Protein AF-A0A0F9NC73-F1 (afdb_monomer)

Organism: NCBI:txid412755

Solvent-accessible surface area (backbone atoms only — not comparable to full-atom values): 7283 Å² total; per-residue (Å²): 106,69,66,57,51,49,56,51,36,47,75,54,49,31,41,73,47,79,69,78,58,94,84,52,100,61,83,59,73,83,65,46,37,35,46,71,90,39,98,82,51,86,39,80,74,72,60,41,58,75,30,53,63,51,31,60,69,50,47,46,57,51,50,36,54,50,43,20,64,77,66,74,47,53,68,72,58,23,48,52,53,52,50,54,45,22,52,61,32,32,77,78,36,71,88,41,62,22,35,10,42,53,51,32,50,50,53,50,58,52,58,71,69,48,78,79,73,74,78,79,87,76,81,128

pLDDT: mean 76.31, std 17.76, range [39.91, 95.88]

Structure (mmCIF, N/CA/C/O backbone):
data_AF-A0A0F9NC73-F1
#
_entry.id   AF-A0A0F9NC73-F1
#
loop_
_atom_site.group_PDB
_atom_site.id
_atom_site.type_symbol
_atom_site.label_atom_id
_atom_site.label_alt_id
_atom_site.label_comp_id
_atom_site.label_asym_id
_atom_site.label_entity_id
_atom_site.label_seq_id
_atom_site.pdbx_PDB_ins_code
_atom_site.Cartn_x
_atom_site.Cartn_y
_atom_site.Cartn_z
_atom_site.occupancy
_atom_site.B_iso_or_equiv
_atom_site.auth_seq_id
_atom_site.auth_comp_id
_atom_site.auth_asym_id
_atom_site.auth_atom_id
_atom_site.pdbx_PDB_model_num
ATOM 1 N N . MET A 1 1 ? -1.958 8.991 -11.848 1.00 75.31 1 MET A N 1
ATOM 2 C CA . MET A 1 1 ? -1.401 7.619 -11.829 1.00 75.31 1 MET A CA 1
ATOM 3 C C . MET A 1 1 ? 0.075 7.681 -11.499 1.00 75.31 1 MET A C 1
ATOM 5 O O . MET A 1 1 ? 0.440 7.159 -10.462 1.00 75.31 1 MET A O 1
ATOM 9 N N . GLU A 1 2 ? 0.879 8.407 -12.279 1.00 77.75 2 GLU A N 1
ATOM 10 C CA . GLU A 1 2 ? 2.308 8.608 -11.971 1.00 77.75 2 GLU A CA 1
ATOM 11 C C . GLU A 1 2 ? 2.559 9.266 -10.607 1.00 77.75 2 GLU A C 1
ATOM 13 O O . GLU A 1 2 ? 3.382 8.785 -9.840 1.00 77.75 2 GLU A O 1
ATOM 18 N N . GLU A 1 3 ? 1.775 10.282 -10.237 1.00 83.19 3 GLU A N 1
ATOM 19 C CA . GLU A 1 3 ? 1.863 10.911 -8.908 1.00 83.19 3 GLU A CA 1
ATOM 20 C C . GLU A 1 3 ? 1.565 9.930 -7.759 1.00 83.19 3 GLU A C 1
ATOM 22 O O . GLU A 1 3 ? 2.282 9.893 -6.765 1.00 83.19 3 GLU A O 1
ATOM 27 N N . LEU A 1 4 ? 0.550 9.072 -7.926 1.00 83.25 4 LEU A N 1
ATOM 28 C CA . LEU A 1 4 ? 0.205 8.026 -6.958 1.00 83.25 4 LEU A CA 1
ATOM 29 C C . LEU A 1 4 ? 1.346 7.009 -6.821 1.00 83.25 4 LEU A C 1
ATOM 31 O O . LEU A 1 4 ? 1.723 6.651 -5.708 1.00 83.25 4 LEU A O 1
ATOM 35 N N . LYS A 1 5 ? 1.906 6.561 -7.951 1.00 82.00 5 LYS A N 1
ATOM 36 C CA . LYS A 1 5 ? 3.042 5.633 -7.974 1.00 82.00 5 LYS A CA 1
ATOM 37 C C . LYS A 1 5 ? 4.254 6.231 -7.261 1.00 82.00 5 LYS A C 1
ATOM 39 O O . LYS A 1 5 ? 4.810 5.566 -6.395 1.00 82.00 5 LYS A O 1
ATOM 44 N N . ALA A 1 6 ? 4.606 7.481 -7.562 1.00 83.00 6 ALA A N 1
ATOM 45 C CA . ALA A 1 6 ? 5.726 8.182 -6.937 1.00 83.00 6 ALA A CA 1
ATOM 46 C C . ALA A 1 6 ? 5.534 8.350 -5.423 1.00 83.00 6 ALA A C 1
ATOM 48 O O . ALA A 1 6 ? 6.409 7.986 -4.643 1.00 83.00 6 ALA A O 1
ATOM 49 N N . LYS A 1 7 ? 4.353 8.807 -4.995 1.00 85.88 7 LYS A N 1
ATOM 50 C CA . LYS A 1 7 ? 4.014 8.987 -3.577 1.00 85.88 7 LYS A CA 1
ATOM 51 C C . 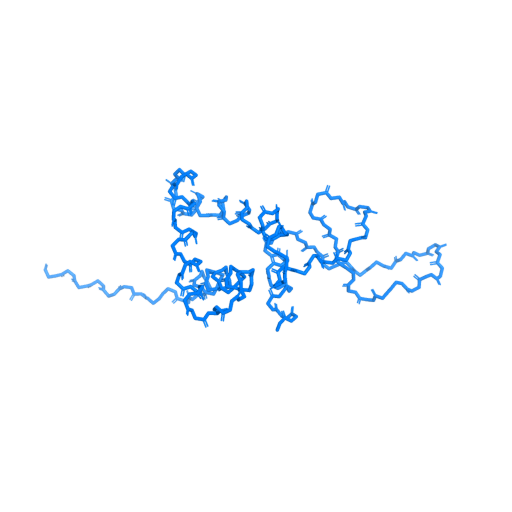LYS A 1 7 ? 4.129 7.685 -2.781 1.00 85.88 7 LYS A C 1
ATOM 53 O O . LYS A 1 7 ? 4.646 7.670 -1.665 1.00 85.88 7 LYS A O 1
ATOM 58 N N . ILE A 1 8 ? 3.650 6.582 -3.355 1.00 85.62 8 ILE A N 1
ATOM 59 C CA . ILE A 1 8 ? 3.767 5.253 -2.748 1.00 85.62 8 ILE A CA 1
ATOM 60 C C . ILE A 1 8 ? 5.226 4.793 -2.729 1.00 85.62 8 ILE A C 1
ATOM 62 O O . ILE A 1 8 ? 5.684 4.307 -1.697 1.00 85.62 8 ILE A O 1
ATOM 66 N N . ALA A 1 9 ? 5.950 4.965 -3.836 1.00 85.56 9 ALA A N 1
ATOM 67 C CA . ALA A 1 9 ? 7.355 4.593 -3.963 1.00 85.56 9 ALA A CA 1
ATOM 68 C C . ALA A 1 9 ? 8.216 5.273 -2.891 1.00 85.56 9 ALA A C 1
ATOM 70 O O . ALA A 1 9 ? 8.911 4.588 -2.140 1.00 85.56 9 ALA A O 1
ATOM 71 N N . GLU A 1 10 ? 8.100 6.594 -2.743 1.00 86.81 10 GLU A N 1
ATOM 72 C CA . GLU A 1 10 ? 8.813 7.360 -1.714 1.00 86.81 10 GLU A CA 1
ATOM 73 C C . GLU A 1 10 ? 8.515 6.834 -0.309 1.00 86.81 10 GLU A C 1
ATOM 75 O O . GLU A 1 10 ? 9.425 6.614 0.492 1.00 86.81 10 GLU A O 1
ATOM 80 N N . ARG A 1 11 ? 7.239 6.558 -0.010 1.00 83.44 11 ARG A N 1
ATOM 81 C CA . ARG A 1 11 ? 6.832 6.033 1.301 1.00 83.44 11 ARG A CA 1
ATOM 82 C C . ARG A 1 11 ? 7.341 4.610 1.550 1.00 83.44 11 ARG A C 1
ATOM 84 O O . ARG A 1 11 ? 7.626 4.253 2.693 1.00 83.44 11 ARG A O 1
ATOM 91 N N . CYS A 1 12 ? 7.508 3.823 0.490 1.00 82.62 12 CYS A N 1
ATOM 92 C CA . CYS A 1 12 ? 8.132 2.501 0.536 1.00 82.62 12 CYS A CA 1
ATOM 93 C C . CYS A 1 12 ? 9.667 2.565 0.616 1.00 82.62 12 CYS A C 1
ATOM 95 O O . CYS A 1 12 ? 10.306 1.534 0.794 1.00 82.62 12 CYS A O 1
ATOM 97 N N . GLY A 1 13 ? 10.263 3.761 0.569 1.00 80.69 13 GLY A N 1
ATOM 98 C CA . GLY A 1 13 ? 11.705 3.968 0.695 1.00 80.69 13 GLY A CA 1
ATOM 99 C C . GLY A 1 13 ? 12.459 3.961 -0.633 1.00 80.69 13 GLY A C 1
ATOM 100 O O . GLY A 1 13 ? 13.687 4.013 -0.614 1.00 80.69 13 GLY A O 1
ATOM 101 N N . PHE A 1 14 ? 11.755 3.931 -1.767 1.00 83.88 14 PHE A N 1
ATOM 102 C CA . PHE A 1 14 ? 12.384 4.171 -3.060 1.00 83.88 14 PHE A CA 1
ATOM 103 C C . PHE A 1 14 ? 12.818 5.632 -3.152 1.00 83.88 14 PHE A C 1
ATOM 105 O O . PHE A 1 14 ? 12.131 6.536 -2.671 1.00 83.88 14 PHE A O 1
ATOM 112 N N . ARG A 1 15 ? 13.960 5.872 -3.792 1.00 77.62 15 ARG A N 1
ATOM 113 C CA . ARG A 1 15 ? 14.509 7.218 -3.977 1.00 77.62 15 ARG A CA 1
ATOM 114 C C . ARG A 1 15 ? 14.644 7.525 -5.458 1.00 77.62 15 ARG A C 1
ATOM 116 O O . ARG A 1 15 ? 15.102 6.674 -6.214 1.00 77.62 15 ARG A O 1
ATOM 123 N N . GLN A 1 16 ? 14.270 8.735 -5.865 1.00 72.12 16 GLN A N 1
ATOM 124 C CA . GLN A 1 16 ? 14.696 9.261 -7.158 1.00 72.12 16 GLN A CA 1
ATOM 125 C C . GLN A 1 16 ? 16.113 9.796 -7.015 1.00 72.12 16 GLN A C 1
ATOM 127 O O . GLN A 1 16 ? 16.348 10.771 -6.299 1.00 72.12 16 GLN A O 1
ATOM 132 N N . GLU A 1 17 ? 17.059 9.158 -7.694 1.00 65.75 17 GLU A N 1
ATOM 133 C CA . GLU A 1 17 ? 18.428 9.649 -7.752 1.00 65.75 17 GLU A CA 1
ATOM 134 C C . GLU A 1 17 ? 18.695 10.350 -9.074 1.00 65.75 17 GLU A C 1
ATOM 136 O O . GLU A 1 17 ? 18.416 9.840 -10.161 1.00 65.75 17 GLU A O 1
ATOM 141 N N . ARG A 1 18 ? 19.308 11.530 -8.972 1.00 58.06 18 ARG A N 1
ATOM 142 C CA . ARG A 1 18 ? 19.886 12.230 -10.112 1.00 58.06 18 ARG A CA 1
ATOM 143 C C . ARG A 1 18 ? 21.334 11.783 -10.251 1.00 58.06 18 ARG A C 1
ATOM 145 O O . ARG A 1 18 ? 22.246 12.408 -9.712 1.00 58.06 18 ARG A O 1
ATOM 152 N N . LEU A 1 19 ? 21.540 10.647 -10.907 1.00 53.72 19 LEU A N 1
ATOM 153 C CA . LEU A 1 19 ? 22.865 10.051 -11.040 1.00 53.72 19 LEU A CA 1
ATOM 154 C C . LEU A 1 19 ? 23.688 10.806 -12.092 1.00 53.72 19 LEU A C 1
ATOM 156 O O . LEU A 1 19 ? 23.652 10.509 -13.281 1.00 53.72 19 LEU A O 1
ATOM 160 N N . VAL A 1 20 ? 24.462 11.794 -11.638 1.00 50.72 20 VAL A N 1
ATOM 161 C CA . VAL A 1 20 ? 25.527 12.411 -12.439 1.00 50.72 20 VAL A CA 1
ATOM 162 C C . VAL A 1 20 ? 26.774 11.544 -12.284 1.00 50.72 20 VAL A C 1
ATOM 164 O O . VAL A 1 20 ? 27.560 11.749 -11.362 1.00 50.72 20 VAL A O 1
ATOM 167 N N . ILE A 1 21 ? 26.952 10.536 -13.144 1.00 52.19 21 ILE A N 1
ATOM 168 C CA . ILE A 1 21 ? 28.177 9.721 -13.155 1.00 52.19 21 ILE A CA 1
ATOM 169 C C . ILE A 1 21 ? 29.270 10.513 -13.890 1.00 52.19 21 ILE A C 1
ATOM 171 O O . ILE A 1 21 ? 29.179 10.665 -15.106 1.00 52.19 21 ILE A O 1
ATOM 175 N N . PRO A 1 22 ? 30.349 10.979 -13.229 1.00 48.25 22 PRO A N 1
ATOM 176 C CA . PRO A 1 22 ? 31.336 11.845 -13.885 1.00 48.25 22 PRO A CA 1
ATOM 177 C C . PRO A 1 22 ? 32.264 11.116 -14.875 1.00 48.25 22 PRO A C 1
ATOM 179 O O . PRO A 1 22 ? 33.099 11.756 -15.507 1.00 48.25 22 PRO A O 1
ATOM 182 N N . LEU A 1 23 ? 32.187 9.784 -14.975 1.00 48.19 23 LEU A N 1
ATOM 183 C CA . LEU A 1 23 ? 33.239 8.950 -15.579 1.00 48.19 23 LEU A CA 1
ATOM 184 C C . LEU A 1 23 ? 32.853 8.222 -16.867 1.00 48.19 23 LEU A C 1
ATOM 186 O O . LEU A 1 23 ? 33.720 7.661 -17.531 1.00 48.19 23 LEU A O 1
ATOM 190 N N . VAL A 1 24 ? 31.589 8.249 -17.266 1.00 47.81 24 VAL A N 1
ATOM 191 C CA . VAL A 1 24 ? 31.144 7.662 -18.532 1.00 47.81 24 VAL A CA 1
ATOM 192 C C . VAL A 1 24 ? 30.065 8.601 -19.028 1.00 47.81 24 VAL A C 1
ATOM 194 O O . VAL A 1 24 ? 29.122 8.828 -18.285 1.00 47.81 24 VAL A O 1
ATOM 197 N N . GLY A 1 25 ? 30.216 9.198 -20.212 1.00 48.75 25 GLY A N 1
ATOM 198 C CA . GLY A 1 25 ? 29.272 10.166 -20.797 1.00 48.75 25 GLY A CA 1
ATOM 199 C C . GLY A 1 25 ? 27.910 9.563 -21.166 1.00 48.75 25 GLY A C 1
ATOM 200 O O . GLY A 1 25 ? 27.439 9.730 -22.285 1.00 48.75 25 GLY A O 1
ATOM 201 N N . ILE A 1 26 ? 27.324 8.805 -20.246 1.00 49.25 26 ILE A N 1
ATOM 202 C CA . ILE A 1 26 ? 25.976 8.279 -20.278 1.00 49.25 26 ILE A CA 1
ATOM 203 C C . ILE A 1 26 ? 25.167 9.274 -19.453 1.00 49.25 26 ILE A C 1
ATOM 205 O O . ILE A 1 26 ? 25.156 9.203 -18.224 1.00 49.25 26 ILE A O 1
ATOM 209 N N . ASP A 1 27 ? 24.518 10.214 -20.136 1.00 45.78 27 ASP A N 1
ATOM 210 C CA . ASP A 1 27 ? 23.383 10.919 -19.551 1.00 45.78 27 ASP A CA 1
ATOM 211 C C . ASP A 1 27 ? 22.316 9.858 -19.270 1.00 45.78 27 ASP A C 1
ATOM 213 O O . ASP A 1 27 ? 21.618 9.389 -20.173 1.00 45.78 27 ASP A O 1
ATOM 217 N N . ARG A 1 28 ? 22.243 9.402 -18.018 1.00 52.50 28 ARG A N 1
ATOM 218 C CA . ARG A 1 28 ? 21.102 8.611 -17.565 1.00 52.50 28 ARG A CA 1
ATOM 219 C C . ARG A 1 28 ? 19.887 9.540 -17.544 1.00 52.50 28 ARG A C 1
ATOM 221 O O . ARG A 1 28 ? 20.035 10.702 -17.157 1.00 52.50 28 ARG A O 1
ATOM 228 N N . PRO A 1 29 ? 18.705 9.080 -17.981 1.00 52.84 29 PRO A N 1
ATOM 229 C CA . PRO A 1 29 ? 17.517 9.912 -17.924 1.00 52.84 29 PRO A CA 1
ATOM 230 C C . PRO A 1 29 ? 17.269 10.337 -16.473 1.00 52.84 29 PRO A C 1
ATOM 232 O O . PRO A 1 29 ? 17.250 9.513 -15.561 1.00 52.84 29 PRO A O 1
ATOM 235 N N . ASP A 1 30 ? 17.125 11.643 -16.276 1.00 53.81 30 ASP A N 1
ATOM 236 C CA . ASP A 1 30 ? 16.739 12.269 -15.013 1.00 53.81 30 ASP A CA 1
ATOM 237 C C . ASP A 1 30 ? 15.506 11.542 -14.432 1.00 53.81 30 ASP A C 1
ATOM 239 O O . ASP A 1 30 ? 14.488 11.433 -15.119 1.00 53.81 30 ASP A O 1
ATOM 243 N N . GLY A 1 31 ? 15.594 11.015 -13.202 1.00 56.59 31 GLY A N 1
ATOM 244 C CA . GLY A 1 31 ? 14.447 10.408 -12.506 1.00 56.59 31 GLY A CA 1
ATOM 245 C C . GLY A 1 31 ? 14.393 8.874 -12.408 1.00 56.59 31 GLY A C 1
ATOM 246 O O . GLY A 1 31 ? 13.307 8.333 -12.194 1.00 56.59 31 GLY A O 1
ATOM 247 N N . SER A 1 32 ? 15.515 8.155 -12.524 1.00 65.75 32 SER A N 1
ATOM 248 C CA . SER A 1 32 ? 15.568 6.717 -12.203 1.00 65.75 32 SER A CA 1
ATOM 249 C C . SER A 1 32 ? 15.295 6.448 -10.713 1.00 65.75 32 SER A C 1
ATOM 251 O O . SER A 1 32 ? 15.844 7.132 -9.844 1.00 65.75 32 SER A O 1
ATOM 253 N N . TRP A 1 33 ? 14.469 5.437 -10.420 1.00 70.62 33 TRP A N 1
ATOM 254 C CA . TRP A 1 33 ? 14.165 5.000 -9.055 1.00 70.62 33 TRP A CA 1
ATOM 255 C C . TRP A 1 33 ? 15.178 3.963 -8.564 1.00 70.62 33 TRP A C 1
ATOM 257 O O . TRP A 1 33 ? 15.530 3.028 -9.280 1.00 70.62 33 TRP A O 1
ATOM 267 N N . VAL A 1 34 ? 15.615 4.117 -7.318 1.00 70.69 34 VAL A N 1
ATOM 268 C CA . VAL A 1 34 ? 16.500 3.178 -6.621 1.00 70.69 34 VAL A CA 1
ATOM 269 C C . VAL A 1 34 ? 15.694 2.443 -5.556 1.00 70.69 34 VAL A C 1
ATOM 271 O O . VAL A 1 34 ? 14.958 3.071 -4.788 1.00 70.69 34 VAL A O 1
ATOM 274 N N . SER A 1 35 ? 15.808 1.112 -5.537 1.00 68.88 35 SER A N 1
ATOM 275 C CA . SER A 1 35 ? 15.123 0.250 -4.568 1.00 68.88 35 SER A CA 1
ATOM 276 C C . SER A 1 35 ? 15.733 0.397 -3.168 1.00 68.88 35 SER A C 1
ATOM 278 O O . SER A 1 35 ? 16.957 0.468 -3.048 1.00 68.88 35 SER A O 1
ATOM 280 N N . PRO A 1 36 ? 14.920 0.373 -2.096 1.00 68.31 36 PRO A N 1
ATOM 281 C CA . PRO A 1 36 ? 15.418 0.410 -0.720 1.00 68.31 36 PRO A CA 1
ATOM 282 C C . PRO A 1 36 ? 16.306 -0.789 -0.340 1.00 68.31 36 PRO A C 1
ATOM 284 O O . PRO A 1 36 ? 17.036 -0.703 0.645 1.00 68.31 36 PRO A O 1
ATOM 287 N N . GLU A 1 37 ? 16.251 -1.899 -1.084 1.00 65.94 37 GLU A N 1
ATOM 288 C CA . GLU A 1 37 ? 17.003 -3.124 -0.771 1.00 65.94 37 GLU A CA 1
ATOM 289 C C . GLU A 1 37 ? 18.357 -3.229 -1.492 1.00 65.94 37 GLU A C 1
ATOM 291 O O . GLU A 1 37 ? 19.173 -4.080 -1.135 1.00 65.94 37 GLU A O 1
ATOM 296 N N . ASN A 1 38 ? 18.619 -2.400 -2.513 1.00 60.00 38 ASN A N 1
ATOM 297 C CA . ASN A 1 38 ? 19.826 -2.533 -3.329 1.00 60.00 38 ASN A CA 1
ATOM 298 C C . ASN A 1 38 ? 20.250 -1.192 -3.961 1.00 60.00 38 ASN A C 1
ATOM 300 O O . ASN A 1 38 ? 19.726 -0.801 -5.002 1.00 60.00 38 ASN A O 1
ATOM 304 N N . ASP A 1 39 ? 21.245 -0.523 -3.366 1.00 56.22 39 ASP A N 1
ATOM 305 C CA . ASP A 1 39 ? 21.765 0.796 -3.794 1.00 56.22 39 ASP A CA 1
ATOM 306 C C . ASP A 1 39 ? 22.431 0.794 -5.195 1.00 56.22 39 ASP A C 1
ATOM 308 O O . ASP A 1 39 ? 22.828 1.844 -5.693 1.00 56.22 39 ASP A O 1
ATOM 312 N N . TYR A 1 40 ? 22.581 -0.366 -5.853 1.00 49.94 40 TYR A N 1
ATOM 313 C CA . TYR A 1 40 ? 23.383 -0.496 -7.081 1.00 49.94 40 TYR A CA 1
ATOM 314 C C . TYR A 1 40 ? 22.659 -1.071 -8.303 1.00 49.94 40 TYR A C 1
ATOM 316 O O . TYR A 1 40 ? 23.238 -1.062 -9.392 1.00 49.94 40 TYR A O 1
ATOM 324 N N . ASN A 1 41 ? 21.415 -1.537 -8.166 1.00 52.22 41 ASN A N 1
ATOM 325 C CA . ASN A 1 41 ? 20.632 -2.012 -9.306 1.00 52.22 41 ASN A CA 1
ATOM 326 C C . ASN A 1 41 ? 19.555 -0.984 -9.642 1.00 52.22 41 ASN A C 1
ATOM 328 O O . ASN A 1 41 ? 18.595 -0.815 -8.893 1.00 52.22 41 ASN A O 1
ATOM 332 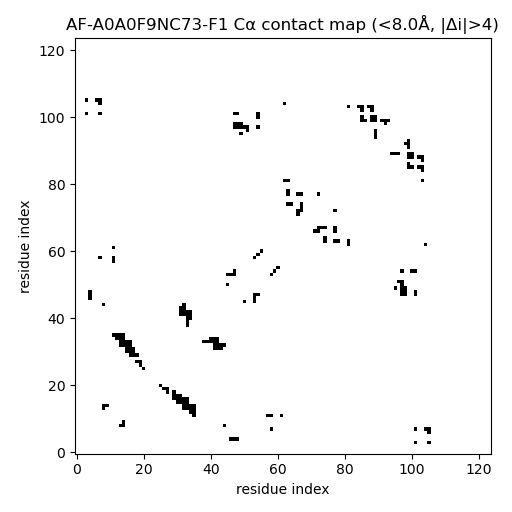N N . GLU A 1 42 ? 19.720 -0.318 -10.786 1.00 52.25 42 GLU A N 1
ATOM 333 C CA . GLU A 1 42 ? 18.630 0.415 -11.424 1.00 52.25 42 GLU A CA 1
ATOM 334 C C . GLU A 1 42 ? 17.460 -0.551 -11.607 1.00 52.25 42 GLU A C 1
ATOM 336 O O . GLU A 1 42 ? 17.572 -1.549 -12.321 1.00 52.25 42 GLU A O 1
ATOM 341 N N . LEU A 1 43 ? 16.354 -0.279 -10.927 1.00 58.78 43 LEU A N 1
ATOM 342 C CA . LEU A 1 43 ? 15.110 -0.996 -11.133 1.00 58.78 43 LEU A CA 1
ATOM 343 C C . LEU A 1 43 ? 14.125 -0.014 -11.743 1.00 58.78 43 LEU A C 1
ATOM 345 O O . LEU A 1 43 ? 13.904 1.080 -11.222 1.00 58.78 43 LEU A O 1
ATOM 349 N N . GLU A 1 44 ? 13.513 -0.417 -12.854 1.00 65.38 44 GLU A N 1
ATOM 350 C CA . GLU A 1 44 ? 12.242 0.183 -13.233 1.00 65.38 44 GLU A CA 1
ATOM 351 C C . GLU A 1 44 ? 11.307 0.047 -12.031 1.00 65.38 44 GLU A C 1
ATOM 353 O O . GLU A 1 44 ? 11.168 -1.041 -11.463 1.00 65.38 44 GLU A O 1
ATOM 358 N N . LEU A 1 45 ? 10.720 1.167 -11.603 1.00 72.56 45 LEU A N 1
ATOM 359 C CA . LEU A 1 45 ? 9.779 1.161 -10.494 1.00 72.56 45 LEU A CA 1
ATOM 360 C C . LEU A 1 45 ? 8.686 0.124 -10.803 1.00 72.56 45 LEU A C 1
ATOM 362 O O . LEU A 1 45 ? 8.065 0.228 -11.868 1.00 72.56 45 LEU A O 1
ATOM 366 N N . PRO A 1 46 ? 8.432 -0.855 -9.915 1.00 77.81 46 PRO A N 1
ATOM 367 C CA . PRO A 1 46 ? 7.386 -1.834 -10.156 1.00 77.81 46 PRO A CA 1
ATOM 368 C C . PRO A 1 46 ? 6.058 -1.124 -10.425 1.00 77.81 46 PRO A C 1
ATOM 370 O O . PRO A 1 46 ? 5.710 -0.159 -9.737 1.00 77.81 46 PRO A O 1
ATOM 373 N N . ASP A 1 47 ? 5.286 -1.588 -11.413 1.00 83.75 47 ASP A N 1
ATOM 374 C CA . ASP A 1 47 ? 3.953 -1.031 -11.634 1.00 83.75 47 ASP A CA 1
ATOM 375 C C . ASP A 1 47 ? 3.004 -1.503 -10.529 1.00 83.75 47 ASP A C 1
ATOM 377 O O . ASP A 1 47 ? 2.240 -2.453 -10.695 1.00 83.75 47 ASP A O 1
ATOM 381 N N . PHE A 1 48 ? 3.029 -0.804 -9.397 1.00 85.25 48 PHE A N 1
ATOM 382 C CA . PHE A 1 48 ? 2.185 -1.091 -8.243 1.00 85.25 48 PHE A CA 1
ATOM 383 C C . PHE A 1 48 ? 0.692 -1.065 -8.574 1.00 85.25 48 PHE A C 1
ATOM 385 O O . PHE A 1 48 ? -0.099 -1.747 -7.942 1.00 85.25 48 PHE A O 1
ATOM 392 N N . THR A 1 49 ? 0.275 -0.281 -9.569 1.00 86.81 49 THR A N 1
ATOM 393 C CA . THR A 1 49 ? -1.150 -0.143 -9.895 1.00 86.81 49 THR A CA 1
ATOM 394 C C . THR A 1 49 ? -1.689 -1.312 -10.714 1.00 86.81 49 THR A C 1
ATOM 396 O O . THR A 1 49 ? -2.90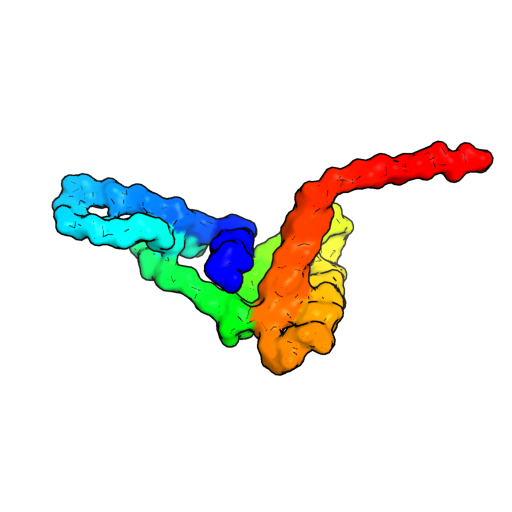4 -1.520 -10.754 1.00 86.81 49 THR A O 1
ATOM 399 N N . ALA A 1 50 ? -0.794 -2.076 -11.343 1.00 87.25 50 ALA A N 1
ATOM 400 C CA . ALA A 1 50 ? -1.123 -3.226 -12.176 1.00 87.25 50 ALA A CA 1
ATOM 401 C C . ALA A 1 50 ? -0.657 -4.564 -11.574 1.00 87.25 50 ALA A C 1
ATOM 403 O O . ALA A 1 50 ? -1.287 -5.589 -11.830 1.00 87.25 50 ALA A O 1
ATOM 404 N N . SER A 1 51 ? 0.411 -4.569 -10.772 1.00 89.94 51 SER A N 1
ATOM 405 C CA . SER A 1 51 ? 1.008 -5.771 -10.188 1.00 89.94 51 SER A CA 1
ATOM 406 C C . SER A 1 51 ? 0.621 -5.928 -8.723 1.00 89.94 51 SER A C 1
ATOM 408 O O . SER A 1 51 ? 1.125 -5.236 -7.839 1.00 89.94 51 SER A O 1
ATOM 410 N N . PHE A 1 52 ? -0.270 -6.884 -8.469 1.00 89.69 52 PHE A N 1
ATOM 411 C CA . PHE A 1 52 ? -0.673 -7.244 -7.115 1.00 89.69 52 PHE A CA 1
ATOM 412 C C . PHE A 1 52 ? 0.495 -7.825 -6.306 1.00 89.69 52 PHE A C 1
ATOM 414 O O . PHE A 1 52 ? 0.655 -7.487 -5.134 1.00 89.69 52 PHE A O 1
ATOM 421 N N . ASP A 1 53 ? 1.355 -8.613 -6.956 1.00 90.69 53 ASP A N 1
ATOM 422 C CA . ASP A 1 53 ? 2.557 -9.179 -6.342 1.00 90.69 53 ASP A CA 1
ATOM 423 C C . ASP A 1 53 ? 3.513 -8.070 -5.886 1.00 90.69 53 ASP A C 1
ATOM 425 O O . ASP A 1 53 ? 3.961 -8.078 -4.742 1.00 90.69 53 ASP A O 1
ATOM 429 N N . ALA A 1 54 ? 3.728 -7.042 -6.718 1.00 88.00 54 ALA A N 1
ATOM 430 C CA . ALA A 1 54 ? 4.567 -5.903 -6.347 1.00 88.00 54 ALA A CA 1
ATOM 431 C C . ALA A 1 54 ? 4.004 -5.130 -5.144 1.00 88.00 54 ALA A C 1
ATOM 433 O O . ALA A 1 54 ? 4.762 -4.623 -4.316 1.00 88.00 54 ALA A O 1
ATOM 434 N N . CYS A 1 55 ? 2.676 -5.040 -5.009 1.00 91.19 55 CYS A N 1
ATOM 435 C CA . CYS A 1 55 ? 2.095 -4.455 -3.806 1.00 91.19 55 CYS A CA 1
ATOM 436 C C . CYS A 1 55 ? 2.417 -5.283 -2.558 1.00 91.19 55 CYS A C 1
ATOM 438 O O . CYS A 1 55 ? 2.719 -4.710 -1.516 1.00 91.19 55 CYS A O 1
ATOM 440 N N . PHE A 1 56 ? 2.341 -6.610 -2.639 1.00 91.06 56 PHE A N 1
ATOM 441 C CA . PHE A 1 56 ? 2.614 -7.480 -1.493 1.00 91.06 56 PHE A CA 1
ATOM 442 C C . PHE A 1 56 ? 4.100 -7.587 -1.153 1.00 91.06 56 PHE A C 1
ATOM 444 O O . PHE A 1 56 ? 4.431 -7.804 0.007 1.00 91.06 56 PHE A O 1
ATOM 451 N N . GLU A 1 57 ? 4.977 -7.392 -2.132 1.00 88.50 57 GLU A N 1
ATOM 452 C CA . GLU A 1 57 ? 6.424 -7.370 -1.930 1.00 88.50 57 GLU A CA 1
ATOM 453 C C . GLU A 1 57 ? 6.883 -6.067 -1.259 1.00 88.50 57 GLU A C 1
ATOM 455 O O . GLU A 1 57 ? 7.589 -6.110 -0.257 1.00 88.50 57 GLU A O 1
ATOM 460 N N . TYR A 1 58 ? 6.429 -4.908 -1.751 1.00 87.38 58 TYR A N 1
ATOM 461 C CA . TYR A 1 58 ? 6.984 -3.616 -1.323 1.00 87.38 58 TYR A CA 1
ATOM 462 C C . TYR A 1 58 ? 6.046 -2.787 -0.441 1.00 87.38 58 TYR A C 1
ATOM 464 O O . TYR A 1 58 ? 6.484 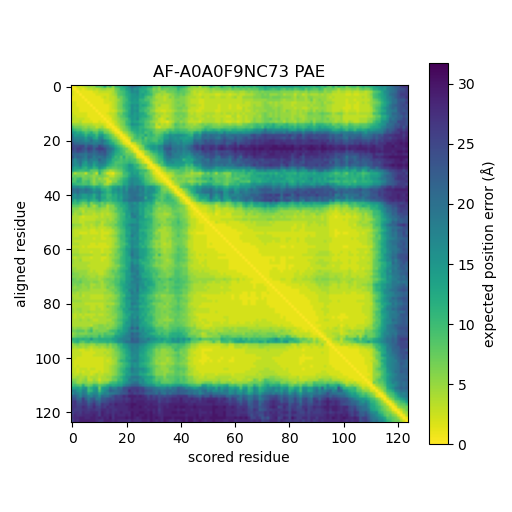-2.148 0.516 1.00 87.38 58 TYR A O 1
ATOM 472 N N . ILE A 1 59 ? 4.748 -2.768 -0.752 1.00 90.44 59 ILE A N 1
ATOM 473 C CA . ILE A 1 59 ? 3.790 -1.852 -0.117 1.00 90.44 59 ILE A CA 1
ATOM 474 C C . ILE A 1 59 ? 3.263 -2.444 1.188 1.00 90.44 59 ILE A C 1
ATOM 476 O O . ILE A 1 59 ? 3.305 -1.786 2.226 1.00 90.44 59 ILE A O 1
ATOM 480 N N . VAL A 1 60 ? 2.749 -3.675 1.144 1.00 92.44 60 VAL A N 1
ATOM 481 C CA . VAL A 1 60 ? 2.093 -4.313 2.292 1.00 92.44 60 VAL A CA 1
ATOM 482 C C . VAL A 1 60 ? 3.020 -4.375 3.504 1.00 92.44 60 VAL A C 1
ATOM 484 O O . VAL A 1 60 ? 2.627 -3.829 4.533 1.00 92.44 60 VAL A O 1
ATOM 487 N N . PRO A 1 61 ? 4.250 -4.920 3.422 1.00 91.69 61 PRO A N 1
ATOM 488 C CA . PRO A 1 61 ? 5.109 -5.044 4.597 1.00 91.69 61 PRO A CA 1
ATOM 489 C C . PRO A 1 61 ? 5.389 -3.683 5.238 1.00 91.69 61 PRO A C 1
ATOM 491 O O . PRO A 1 61 ? 5.248 -3.522 6.449 1.00 91.69 61 PRO A O 1
ATOM 494 N N . LYS A 1 62 ? 5.659 -2.664 4.411 1.00 89.81 62 LYS A N 1
ATOM 495 C CA . LYS A 1 62 ? 5.936 -1.311 4.894 1.00 89.81 62 LYS A CA 1
ATOM 496 C C . LYS A 1 62 ? 4.756 -0.702 5.643 1.00 89.81 62 LYS A C 1
ATOM 498 O O . LYS A 1 62 ? 4.941 -0.064 6.675 1.00 89.81 62 LYS A O 1
ATOM 503 N N . TRP A 1 63 ? 3.543 -0.884 5.132 1.00 89.44 63 TRP A N 1
ATOM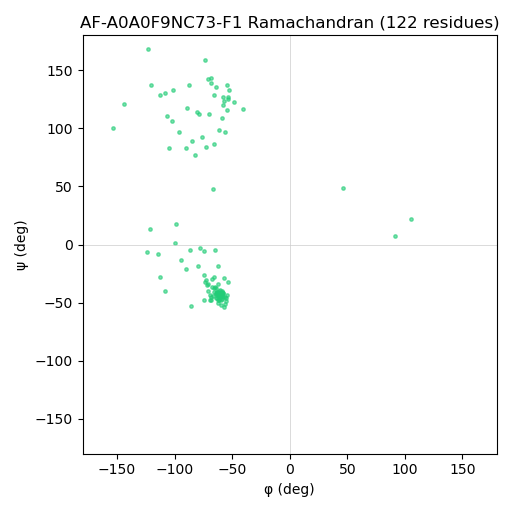 504 C CA . TRP A 1 63 ? 2.344 -0.352 5.777 1.00 89.44 63 TRP A CA 1
ATOM 505 C C . TRP A 1 63 ? 1.980 -1.078 7.055 1.00 89.44 63 TRP A C 1
ATOM 507 O O . TRP A 1 63 ? 1.496 -0.443 7.989 1.00 89.44 63 TRP A O 1
ATOM 517 N N . ILE A 1 64 ? 2.229 -2.381 7.113 1.00 92.50 64 ILE A N 1
ATOM 518 C CA . ILE A 1 64 ? 2.065 -3.144 8.344 1.00 92.50 64 ILE A CA 1
ATOM 519 C C . ILE A 1 64 ? 2.998 -2.601 9.423 1.00 92.50 64 ILE A C 1
ATOM 521 O O . ILE A 1 64 ? 2.515 -2.298 10.512 1.00 92.50 64 ILE A O 1
ATOM 525 N N . ASP A 1 65 ? 4.272 -2.365 9.103 1.00 91.25 65 ASP A N 1
ATOM 526 C CA . ASP A 1 65 ? 5.225 -1.770 10.045 1.00 91.25 65 ASP A CA 1
ATOM 527 C C . ASP A 1 65 ? 4.759 -0.390 10.542 1.00 91.25 65 ASP A C 1
ATOM 529 O O . ASP A 1 65 ? 4.778 -0.129 11.746 1.00 91.25 65 ASP A O 1
ATOM 533 N N . ILE A 1 66 ? 4.289 0.481 9.638 1.00 88.75 66 ILE A N 1
ATOM 534 C CA . ILE A 1 66 ? 3.764 1.811 9.993 1.00 88.75 66 ILE A CA 1
ATOM 535 C C . ILE A 1 66 ? 2.568 1.684 10.945 1.00 88.75 66 ILE A C 1
ATOM 537 O O . ILE A 1 66 ? 2.574 2.279 12.020 1.00 88.75 66 ILE A O 1
ATOM 541 N N . ILE A 1 67 ? 1.564 0.873 10.597 1.00 90.00 67 ILE A N 1
ATOM 542 C CA . ILE A 1 67 ? 0.351 0.706 11.411 1.00 90.00 67 ILE A CA 1
ATOM 543 C C . ILE A 1 67 ? 0.690 0.109 12.780 1.00 90.00 67 ILE A C 1
ATOM 545 O O . ILE A 1 67 ? 0.132 0.538 13.790 1.00 90.00 67 ILE A O 1
ATOM 549 N N . MET A 1 68 ? 1.597 -0.868 12.832 1.00 93.50 68 MET A N 1
ATOM 550 C CA . MET A 1 68 ? 2.046 -1.466 14.089 1.00 93.50 68 MET A CA 1
ATOM 551 C C . MET A 1 68 ? 2.674 -0.424 15.014 1.00 93.50 68 MET A C 1
ATOM 553 O O . MET A 1 68 ? 2.350 -0.408 16.201 1.00 93.50 68 MET A O 1
ATOM 557 N N . VAL A 1 69 ? 3.530 0.449 14.476 1.00 91.31 69 VAL A N 1
ATOM 558 C CA . VAL A 1 69 ? 4.193 1.511 15.244 1.00 91.31 69 VAL A CA 1
ATOM 559 C C . VAL A 1 69 ? 3.199 2.587 15.682 1.00 91.31 69 VAL A C 1
ATOM 561 O O . VAL A 1 69 ? 3.189 2.958 16.851 1.00 91.31 69 VAL A O 1
ATOM 564 N N . GLU A 1 70 ? 2.346 3.076 14.783 1.00 88.88 70 GLU A N 1
ATOM 565 C CA . GLU A 1 70 ? 1.425 4.182 15.078 1.00 88.88 70 GLU A CA 1
ATOM 566 C C . GLU A 1 70 ? 0.276 3.794 16.012 1.00 88.88 70 GLU A C 1
ATOM 568 O O . GLU A 1 70 ? -0.183 4.616 16.803 1.00 88.88 70 GLU A O 1
ATOM 573 N N . GLN A 1 71 ? -0.216 2.560 15.902 1.00 87.62 71 GLN A N 1
ATOM 574 C CA . GLN A 1 71 ? -1.343 2.064 16.698 1.00 87.62 71 GLN A CA 1
ATOM 575 C C . GLN A 1 71 ? -0.895 1.217 17.896 1.00 87.62 71 GLN A C 1
ATOM 577 O O . GLN A 1 71 ? -1.753 0.679 18.595 1.00 87.62 71 GLN A O 1
ATOM 582 N N . GLU A 1 72 ? 0.418 1.055 18.102 1.00 92.56 72 GLU A N 1
ATOM 583 C CA . GLU A 1 72 ? 1.016 0.193 19.133 1.00 92.56 72 GLU A CA 1
ATOM 584 C C . GLU A 1 72 ? 0.359 -1.203 19.182 1.00 92.56 72 GLU A C 1
ATOM 586 O O . GLU A 1 72 ? -0.068 -1.692 20.231 1.00 92.56 72 GLU A O 1
ATOM 591 N N . CYS A 1 73 ? 0.223 -1.843 18.016 1.00 93.19 73 CYS A N 1
ATOM 592 C CA . CYS A 1 73 ? -0.581 -3.056 17.851 1.00 93.19 73 CYS A CA 1
ATOM 593 C C . CYS A 1 73 ? 0.210 -4.251 17.293 1.00 93.19 73 CYS A C 1
ATOM 595 O O . CYS A 1 73 ? 1.346 -4.125 16.838 1.00 93.19 73 CYS A O 1
ATOM 597 N N . SER A 1 74 ? -0.396 -5.444 17.342 1.00 95.88 74 SER A N 1
ATOM 598 C CA . SER A 1 74 ? 0.184 -6.647 16.735 1.00 95.88 74 SER A CA 1
ATOM 599 C C . SER A 1 74 ? 0.088 -6.621 15.207 1.00 95.88 74 SER A C 1
ATOM 601 O O . SER A 1 74 ? -0.793 -5.976 14.634 1.00 95.88 74 SER A O 1
ATOM 603 N N . SER A 1 75 ? 0.945 -7.403 14.545 1.00 94.25 75 SER A N 1
ATOM 604 C CA . SER A 1 75 ? 0.915 -7.587 13.089 1.00 94.25 75 SER A CA 1
ATOM 605 C C . SER A 1 75 ? -0.456 -8.035 12.589 1.00 94.25 75 SER A C 1
ATOM 607 O O . SER A 1 75 ? -0.960 -7.488 11.615 1.00 94.25 75 SER A O 1
ATOM 609 N N . ASP A 1 76 ? -1.101 -8.978 13.278 1.00 95.19 76 ASP A N 1
ATOM 610 C CA . ASP A 1 76 ? -2.416 -9.500 12.884 1.00 95.19 76 ASP A CA 1
ATOM 611 C C . ASP A 1 76 ? -3.478 -8.395 12.868 1.00 95.19 76 ASP A C 1
ATOM 613 O O . ASP A 1 76 ? -4.319 -8.330 11.968 1.00 95.19 76 ASP A O 1
ATOM 617 N N . PHE A 1 77 ? -3.418 -7.486 13.846 1.00 93.38 77 PHE A N 1
ATOM 618 C CA . PHE A 1 77 ? -4.324 -6.348 13.909 1.00 93.38 77 PHE A CA 1
ATOM 619 C C . PHE A 1 77 ? -4.018 -5.320 12.814 1.00 93.38 77 PHE A C 1
ATOM 621 O O . PHE A 1 77 ? -4.942 -4.820 12.167 1.00 93.38 77 PHE A O 1
ATOM 628 N N . ALA A 1 78 ? -2.738 -5.064 12.536 1.00 93.31 78 ALA A N 1
ATOM 629 C CA . ALA A 1 78 ? -2.319 -4.207 11.431 1.00 93.31 78 ALA A CA 1
ATOM 630 C C . ALA A 1 78 ? -2.787 -4.748 10.067 1.00 93.31 78 ALA A C 1
ATOM 632 O O . ALA A 1 78 ? -3.352 -3.995 9.267 1.00 93.31 78 ALA A O 1
ATOM 633 N N . TYR A 1 79 ? -2.666 -6.060 9.834 1.00 93.62 79 TYR A N 1
ATOM 634 C CA . TYR A 1 79 ? -3.188 -6.718 8.632 1.00 93.62 79 TYR A CA 1
ATOM 635 C C . TYR A 1 79 ? -4.701 -6.563 8.520 1.00 93.62 79 TYR A C 1
ATOM 637 O O . TYR A 1 79 ? -5.202 -6.227 7.448 1.00 93.62 79 TYR A O 1
ATOM 645 N N . ALA A 1 80 ? -5.441 -6.736 9.618 1.00 94.19 80 ALA A N 1
ATOM 646 C CA . ALA A 1 80 ? -6.888 -6.548 9.621 1.00 94.19 80 ALA A CA 1
ATOM 647 C C . ALA A 1 80 ? -7.293 -5.105 9.260 1.00 94.19 80 ALA A C 1
ATOM 649 O O . ALA A 1 80 ? -8.230 -4.905 8.481 1.00 94.19 80 ALA A O 1
ATOM 650 N N . ILE A 1 81 ? -6.580 -4.096 9.778 1.00 91.44 81 ILE A N 1
ATOM 651 C CA . ILE A 1 81 ? -6.809 -2.683 9.437 1.00 91.44 81 ILE A CA 1
ATOM 652 C C . ILE A 1 81 ? -6.548 -2.437 7.949 1.00 91.44 81 ILE A C 1
ATOM 654 O O . ILE A 1 81 ? -7.397 -1.852 7.266 1.00 91.44 81 ILE A O 1
ATOM 658 N N . MET A 1 82 ? -5.395 -2.883 7.445 1.00 92.00 82 MET A N 1
ATOM 659 C CA . MET A 1 82 ? -5.006 -2.686 6.050 1.00 92.00 82 MET A CA 1
ATOM 660 C C . MET A 1 82 ? -5.984 -3.379 5.098 1.00 92.00 82 MET A C 1
ATOM 662 O O . MET A 1 82 ? -6.489 -2.755 4.165 1.00 92.00 82 MET A O 1
ATOM 666 N N . PHE A 1 83 ? -6.322 -4.640 5.374 1.00 93.06 83 PHE A N 1
ATOM 667 C CA . PHE A 1 83 ? -7.238 -5.428 4.556 1.00 93.06 83 PHE A CA 1
ATOM 668 C C . PHE A 1 83 ? -8.644 -4.826 4.539 1.00 93.06 83 PHE A C 1
ATOM 670 O O . PHE A 1 83 ? -9.261 -4.724 3.482 1.00 93.06 83 PHE A O 1
ATOM 677 N N . LYS A 1 84 ? -9.137 -4.333 5.684 1.00 92.38 84 LYS A N 1
ATOM 678 C CA . LYS A 1 84 ? -10.424 -3.631 5.751 1.00 92.38 84 LYS A CA 1
ATOM 679 C C . LYS A 1 84 ? -10.447 -2.394 4.849 1.00 92.38 84 LYS A C 1
ATOM 681 O O . LYS A 1 84 ? -11.416 -2.202 4.121 1.00 92.38 84 LYS A O 1
ATOM 686 N N . LYS A 1 85 ? -9.403 -1.561 4.890 1.00 91.62 85 LYS A N 1
ATOM 687 C CA . LYS A 1 85 ? -9.306 -0.358 4.042 1.00 91.62 85 LYS A CA 1
ATOM 688 C C . LYS A 1 85 ? -9.199 -0.716 2.565 1.00 91.62 85 LYS A C 1
ATOM 690 O O . LYS A 1 85 ? -9.844 -0.091 1.733 1.00 91.62 85 LYS A O 1
ATOM 695 N N . TRP A 1 86 ? -8.430 -1.749 2.247 1.00 94.12 86 TRP A N 1
ATOM 696 C CA . TRP A 1 86 ? -8.318 -2.240 0.883 1.00 94.12 86 TRP A CA 1
ATOM 697 C C . TRP A 1 86 ? -9.649 -2.775 0.344 1.00 94.12 86 TRP A C 1
ATOM 699 O O . TRP A 1 86 ? -10.023 -2.407 -0.764 1.00 94.12 86 TRP A O 1
ATOM 709 N N . LEU A 1 87 ? -10.413 -3.547 1.125 1.00 93.06 87 LEU A N 1
ATOM 710 C CA . LEU A 1 87 ? -11.751 -4.001 0.727 1.00 93.06 87 LEU A CA 1
ATOM 711 C C . LEU A 1 87 ? -12.701 -2.833 0.429 1.00 93.06 87 LEU A C 1
ATOM 713 O O . LEU A 1 87 ? -13.420 -2.878 -0.566 1.00 93.06 87 LEU A O 1
ATOM 717 N N . GLN A 1 88 ? -12.664 -1.772 1.242 1.00 91.62 88 GLN A N 1
ATOM 718 C CA . GLN A 1 88 ? -13.468 -0.565 1.013 1.00 91.62 88 GLN A CA 1
ATOM 719 C C . GLN A 1 88 ? -13.125 0.115 -0.319 1.00 91.62 88 GLN A C 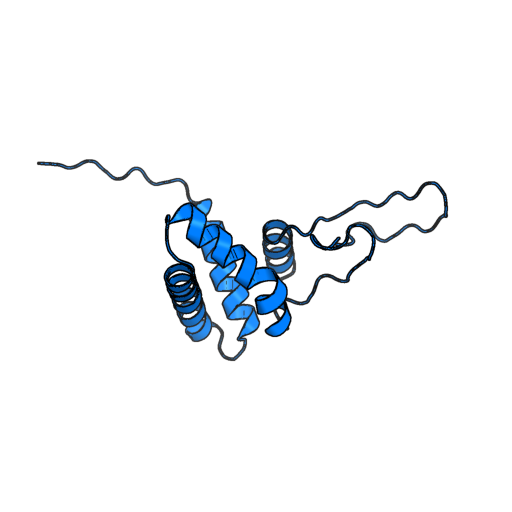1
ATOM 721 O O . GLN A 1 88 ? -14.018 0.564 -1.033 1.00 91.62 88 GLN A O 1
ATOM 726 N N . GLU A 1 89 ? -11.844 0.172 -0.687 1.00 91.56 89 GLU A N 1
ATOM 727 C CA . GLU A 1 89 ? -11.450 0.680 -2.005 1.00 91.56 89 GLU A CA 1
ATOM 728 C C . GLU A 1 89 ? -11.758 -0.299 -3.132 1.00 91.56 89 GLU A C 1
ATOM 730 O O . GLU A 1 89 ? -12.045 0.129 -4.251 1.00 91.56 89 GLU A O 1
ATOM 735 N N . LEU A 1 90 ? -11.693 -1.602 -2.864 1.00 90.06 90 LEU A N 1
ATOM 736 C CA . LEU A 1 90 ? -11.936 -2.624 -3.868 1.00 90.06 90 LEU A CA 1
ATOM 737 C C . LEU A 1 90 ? -13.365 -2.529 -4.389 1.00 90.06 90 LEU A C 1
ATOM 739 O O . LEU A 1 90 ? -13.541 -2.570 -5.599 1.00 90.06 90 LEU A O 1
ATOM 743 N N . GLU A 1 91 ? -14.349 -2.298 -3.515 1.00 88.06 91 GLU A N 1
ATOM 744 C CA . GLU A 1 91 ? -15.753 -2.069 -3.895 1.00 88.06 91 GLU A CA 1
ATOM 745 C C . GLU A 1 91 ? -15.924 -0.941 -4.928 1.00 88.06 91 GLU A C 1
ATOM 747 O O . GLU A 1 91 ? -16.808 -1.013 -5.780 1.00 88.06 91 GLU A O 1
ATOM 752 N N . LEU A 1 92 ? -15.057 0.077 -4.892 1.00 85.69 92 LEU A N 1
ATOM 753 C CA . LEU A 1 92 ? -15.104 1.235 -5.789 1.00 85.69 92 LEU A CA 1
ATOM 754 C C . LEU A 1 92 ? -14.298 1.044 -7.079 1.00 85.69 92 LEU A C 1
ATOM 756 O O . LEU A 1 92 ? -14.529 1.754 -8.056 1.00 85.69 92 LEU A O 1
ATOM 760 N N . ASN A 1 93 ? -13.337 0.120 -7.080 1.00 80.50 93 ASN A N 1
ATOM 761 C CA . ASN A 1 93 ? -12.332 -0.007 -8.135 1.00 80.50 93 ASN A CA 1
ATOM 762 C C . ASN A 1 93 ? -12.345 -1.381 -8.822 1.00 80.50 93 ASN A C 1
ATOM 764 O O . ASN A 1 93 ? -11.401 -1.692 -9.546 1.00 80.50 93 ASN A O 1
ATOM 768 N N . ILE A 1 94 ? -13.377 -2.214 -8.626 1.00 81.56 94 ILE A N 1
ATOM 769 C CA . ILE A 1 94 ? -13.501 -3.510 -9.316 1.00 81.56 94 ILE A CA 1
ATOM 770 C C . ILE A 1 94 ? -13.367 -3.310 -10.840 1.00 81.56 94 ILE A C 1
ATOM 772 O O . ILE A 1 94 ? -14.043 -2.440 -11.390 1.00 81.56 94 ILE A O 1
ATOM 776 N N . PRO A 1 95 ? -12.550 -4.119 -11.549 1.00 80.00 95 PRO A N 1
ATOM 777 C CA . PRO A 1 95 ? -11.789 -5.287 -11.078 1.00 80.00 95 PRO A CA 1
ATOM 778 C C . PRO A 1 95 ? -10.303 -5.009 -10.758 1.00 80.00 95 PRO A C 1
ATOM 780 O O . PRO A 1 95 ? -9.503 -5.939 -10.700 1.00 80.00 95 PRO A O 1
ATOM 783 N N . HIS A 1 96 ? -9.891 -3.756 -10.571 1.00 89.69 96 HIS A N 1
ATOM 784 C CA . HIS A 1 96 ? -8.489 -3.356 -10.414 1.00 89.69 96 HIS A CA 1
ATOM 785 C C . HIS A 1 96 ? -7.978 -3.540 -8.977 1.00 89.69 96 HIS A C 1
ATOM 787 O O . HIS A 1 96 ? -7.824 -2.593 -8.207 1.00 89.69 96 HIS A O 1
ATOM 793 N N . VAL A 1 97 ? -7.689 -4.795 -8.636 1.00 90.62 97 VAL A N 1
ATOM 794 C CA . VAL A 1 97 ? -7.283 -5.257 -7.301 1.00 90.62 97 VAL A CA 1
ATOM 795 C C . VAL A 1 97 ? -6.057 -4.512 -6.744 1.00 90.62 97 VAL A C 1
ATOM 797 O O . VAL A 1 97 ? -6.095 -4.027 -5.612 1.00 90.62 97 VAL A O 1
ATOM 800 N N . ALA A 1 98 ? -4.995 -4.386 -7.546 1.00 91.38 98 ALA A N 1
ATOM 801 C CA . ALA A 1 98 ? -3.757 -3.703 -7.162 1.00 91.38 98 ALA A CA 1
ATOM 802 C C . ALA A 1 98 ? -3.958 -2.182 -7.020 1.00 91.38 98 ALA A C 1
ATOM 804 O O . ALA A 1 98 ? -3.578 -1.586 -6.014 1.00 91.38 98 ALA A O 1
ATOM 805 N N . LEU A 1 99 ? -4.676 -1.561 -7.964 1.00 91.88 99 LEU A N 1
ATOM 806 C CA . LEU A 1 99 ? -5.039 -0.145 -7.882 1.00 91.88 99 LEU A CA 1
ATOM 807 C C . LEU A 1 99 ? -5.845 0.177 -6.616 1.00 91.88 99 LEU A C 1
ATOM 809 O O . LEU A 1 99 ? -5.577 1.189 -5.971 1.00 91.88 99 LEU A O 1
ATOM 813 N N . ALA A 1 100 ? -6.800 -0.677 -6.238 1.00 92.75 100 ALA A N 1
ATOM 814 C CA . ALA A 1 100 ? -7.570 -0.509 -5.008 1.00 92.75 100 ALA A CA 1
ATOM 815 C C . ALA A 1 100 ? -6.663 -0.482 -3.766 1.00 92.75 100 ALA A C 1
ATOM 817 O O . ALA A 1 100 ? -6.858 0.342 -2.873 1.00 92.75 100 ALA A O 1
ATOM 818 N N . LEU A 1 101 ? -5.637 -1.337 -3.727 1.00 93.38 101 LEU A N 1
ATOM 819 C CA . LEU A 1 101 ? -4.662 -1.363 -2.639 1.00 93.38 101 LEU A CA 1
ATOM 820 C C . LEU A 1 101 ? -3.822 -0.078 -2.608 1.00 93.38 101 LEU A C 1
ATOM 822 O O . LEU A 1 101 ? -3.682 0.537 -1.550 1.00 93.38 101 LEU A O 1
ATOM 826 N N . CYS A 1 102 ? -3.345 0.386 -3.767 1.00 92.38 102 CYS A N 1
ATOM 827 C CA . CYS A 1 102 ? -2.644 1.666 -3.883 1.00 92.38 102 CYS A CA 1
ATOM 828 C C . CYS A 1 102 ? -3.501 2.848 -3.404 1.00 92.38 102 CYS A C 1
ATOM 830 O O . CYS A 1 102 ? -3.001 3.723 -2.701 1.00 92.38 102 CYS A O 1
ATOM 832 N N . ARG A 1 103 ? -4.798 2.877 -3.735 1.00 90.88 103 ARG A N 1
ATOM 833 C CA . ARG A 1 103 ? -5.725 3.925 -3.270 1.00 90.88 103 ARG A CA 1
ATOM 834 C C . ARG A 1 103 ? -5.986 3.858 -1.768 1.00 90.88 103 ARG A C 1
ATOM 836 O O . ARG A 1 103 ? -6.089 4.899 -1.123 1.00 90.88 103 ARG A O 1
ATOM 843 N N . ALA A 1 104 ? -6.057 2.658 -1.197 1.00 91.62 104 ALA A N 1
ATOM 844 C CA . ALA A 1 104 ? -6.249 2.492 0.243 1.00 91.62 104 ALA A CA 1
ATOM 845 C C . ALA A 1 104 ? -5.055 3.063 1.014 1.00 91.62 104 ALA A C 1
ATOM 847 O O . ALA A 1 104 ? -5.222 3.769 2.009 1.00 91.62 104 ALA A O 1
ATOM 848 N N . VAL A 1 105 ? -3.859 2.799 0.494 1.00 90.38 105 VAL A N 1
ATOM 849 C CA . VAL A 1 105 ? -2.596 3.354 0.972 1.00 90.38 105 VAL A CA 1
ATOM 850 C C . VAL A 1 105 ? -2.536 4.869 0.799 1.00 90.38 105 VAL A C 1
ATOM 852 O O . VAL A 1 105 ? -2.202 5.573 1.742 1.00 90.38 105 VAL A O 1
ATOM 855 N N . GLU A 1 106 ? -2.912 5.403 -0.361 1.00 90.06 106 GLU A N 1
ATOM 856 C CA . GLU A 1 106 ? -2.952 6.852 -0.588 1.00 90.06 106 GLU A CA 1
ATOM 857 C C . GLU A 1 106 ? -3.814 7.568 0.457 1.00 90.06 106 GLU A C 1
ATOM 859 O O . GLU A 1 106 ? -3.368 8.543 1.059 1.00 90.06 106 GLU A O 1
ATOM 864 N N . LYS A 1 107 ? -5.007 7.036 0.749 1.00 87.50 107 LYS A N 1
ATOM 865 C CA . LYS A 1 107 ? -5.906 7.590 1.772 1.00 87.50 107 LYS A CA 1
ATOM 866 C C . LYS A 1 107 ? -5.348 7.487 3.190 1.00 87.50 107 LYS A C 1
ATOM 868 O O . LYS A 1 107 ? -5.711 8.302 4.035 1.00 87.50 107 LYS A O 1
ATOM 873 N N . LEU A 1 108 ? -4.502 6.497 3.471 1.00 83.94 108 LEU A N 1
ATOM 874 C CA . LEU A 1 108 ? -3.767 6.424 4.734 1.00 83.94 108 LEU A CA 1
ATOM 875 C C . LEU A 1 108 ? -2.730 7.550 4.822 1.00 83.94 108 LEU A C 1
ATOM 877 O O . LEU A 1 108 ? -2.746 8.293 5.799 1.00 83.94 108 LEU A O 1
ATOM 881 N N . ILE A 1 109 ? -1.934 7.751 3.765 1.00 82.19 109 ILE A N 1
ATOM 882 C CA . ILE A 1 109 ? -0.946 8.843 3.684 1.00 82.19 109 ILE A CA 1
ATOM 883 C C . ILE A 1 109 ? -1.627 10.211 3.826 1.00 82.19 109 ILE A C 1
ATOM 885 O O . ILE A 1 109 ? -1.138 11.090 4.532 1.00 82.19 109 ILE A O 1
ATOM 889 N N . ASP A 1 110 ? -2.756 10.421 3.153 1.00 80.12 110 ASP A N 1
ATOM 890 C CA . ASP A 1 110 ? -3.475 11.699 3.213 1.00 80.12 110 ASP A CA 1
ATOM 891 C C . ASP A 1 110 ? -4.192 11.914 4.547 1.00 80.12 110 ASP A C 1
ATOM 893 O O . ASP A 1 110 ? -4.302 13.047 5.014 1.00 80.12 110 ASP A O 1
ATOM 897 N N . GLY A 1 111 ? -4.638 10.832 5.189 1.00 72.19 111 GLY A N 1
ATOM 898 C CA . GLY A 1 111 ? -5.211 10.863 6.531 1.00 72.19 111 GLY A CA 1
ATOM 899 C C . GLY A 1 111 ? -4.202 11.268 7.608 1.00 72.19 111 GLY A C 1
ATOM 900 O O . GLY A 1 111 ? -4.571 12.016 8.510 1.00 72.19 111 GLY A O 1
ATOM 901 N N . GLU A 1 112 ? -2.940 10.840 7.494 1.00 58.00 112 GLU A N 1
ATOM 902 C CA . GLU A 1 112 ? -1.838 11.288 8.366 1.00 58.00 112 GLU A CA 1
ATOM 903 C C . GLU A 1 112 ? -1.530 12.789 8.199 1.00 58.00 112 GLU A C 1
ATOM 905 O O . GLU A 1 112 ? -1.216 13.476 9.170 1.00 58.00 112 GLU A O 1
ATOM 910 N N . ASN A 1 113 ? -1.640 13.316 6.973 1.00 52.19 113 ASN A N 1
ATOM 911 C CA . ASN A 1 113 ? -1.329 14.714 6.648 1.00 52.19 113 ASN A CA 1
ATOM 912 C C . ASN A 1 113 ? -2.503 15.684 6.866 1.00 52.19 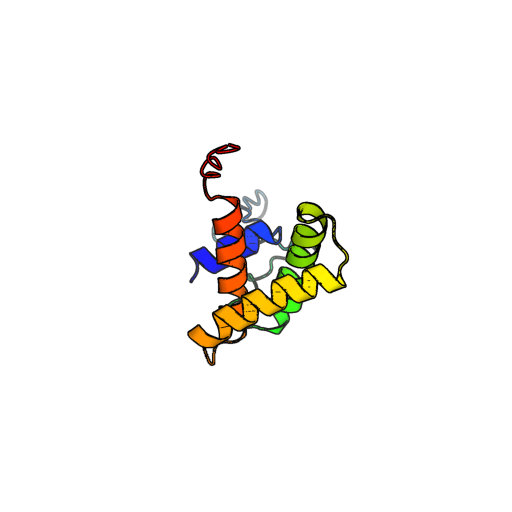113 ASN A C 1
ATOM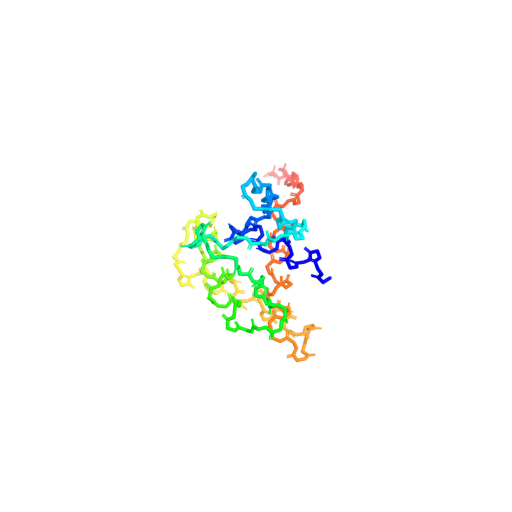 914 O O . ASN A 1 113 ? -2.348 16.899 6.702 1.00 52.19 113 ASN A O 1
ATOM 918 N N . ALA A 1 114 ? -3.684 15.181 7.228 1.00 40.06 114 ALA A N 1
ATOM 919 C CA . ALA A 1 114 ? -4.812 16.033 7.558 1.00 40.06 114 ALA A CA 1
ATOM 920 C C . ALA A 1 114 ? -4.496 16.824 8.843 1.00 40.06 114 ALA A C 1
ATOM 922 O O . ALA A 1 114 ? -4.127 16.222 9.856 1.00 40.06 114 ALA A O 1
ATOM 923 N N . PRO A 1 115 ? -4.657 18.164 8.860 1.00 39.91 115 PRO A N 1
ATOM 924 C CA . PRO A 1 115 ? -4.511 18.925 10.089 1.00 39.91 115 PRO A CA 1
ATOM 925 C C . PRO A 1 115 ? -5.508 18.361 11.092 1.00 39.91 115 PRO A C 1
ATOM 927 O O . PRO A 1 115 ? -6.713 18.341 10.830 1.00 39.91 115 PRO A O 1
ATOM 930 N N . THR A 1 116 ? -5.001 17.872 12.221 1.00 43.53 116 THR A N 1
ATOM 931 C CA . THR A 1 116 ? -5.814 17.370 13.322 1.00 43.53 116 THR A CA 1
ATOM 932 C C . THR A 1 116 ? -6.760 18.484 13.752 1.00 43.53 116 THR A C 1
ATOM 934 O O . THR A 1 116 ? -6.408 19.417 14.477 1.00 43.53 116 THR A O 1
ATOM 937 N N . SER A 1 117 ? -7.987 18.425 13.232 1.00 40.50 117 SER A N 1
ATOM 938 C CA . SER A 1 117 ? -9.071 19.288 13.655 1.00 40.50 117 SER A CA 1
ATOM 939 C C . SER A 1 117 ? -9.247 19.029 15.140 1.00 40.50 117 SER A C 1
ATOM 941 O O . SER A 1 117 ? -9.660 17.943 15.545 1.00 40.50 117 SER A O 1
ATOM 943 N N . LYS A 1 118 ? -8.848 20.023 15.936 1.00 42.72 118 LYS A N 1
ATOM 944 C CA . LYS A 1 118 ? -8.946 20.045 17.392 1.00 42.72 118 LYS A CA 1
ATOM 945 C C . LYS A 1 118 ? -10.287 19.447 17.803 1.00 42.72 118 LYS A C 1
ATOM 947 O O . LYS A 1 118 ? -11.339 19.991 17.466 1.00 42.72 118 LYS A O 1
ATOM 952 N N . ILE A 1 119 ? -10.237 18.327 18.515 1.00 43.41 119 ILE A N 1
ATOM 953 C CA . ILE A 1 119 ? -11.406 17.763 19.182 1.00 43.41 119 ILE A CA 1
ATOM 954 C C . ILE A 1 119 ? -11.931 18.865 20.118 1.00 43.41 119 ILE A C 1
ATOM 956 O O . ILE A 1 119 ? -11.155 19.362 20.940 1.00 43.41 119 ILE A O 1
ATOM 960 N N . PRO A 1 120 ? -13.200 19.301 20.010 1.00 42.62 120 PRO A N 1
ATOM 961 C CA . PRO A 1 120 ? -13.753 20.232 20.972 1.00 42.62 120 PRO A CA 1
ATOM 962 C C . PRO A 1 120 ? -13.935 19.484 22.289 1.00 42.62 120 PRO A C 1
ATOM 964 O O . PRO A 1 120 ? -14.762 18.578 22.399 1.00 42.62 120 PRO A O 1
ATOM 967 N N . THR 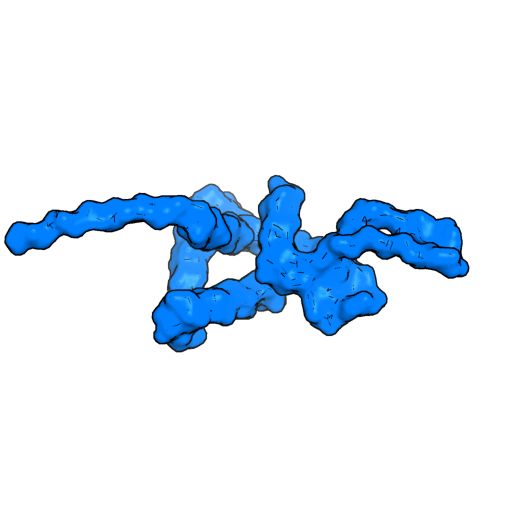A 1 121 ? -13.156 19.863 23.297 1.00 47.97 121 THR A N 1
ATOM 968 C CA . THR A 1 121 ? -13.363 19.471 24.689 1.00 47.97 121 THR A CA 1
ATOM 969 C C . THR A 1 121 ? -14.671 20.090 25.181 1.00 47.97 121 THR A C 1
ATOM 971 O O . THR A 1 121 ? -14.699 21.171 25.760 1.00 47.97 121 THR A O 1
ATOM 974 N N . HIS A 1 122 ? -15.780 19.395 24.948 1.00 45.59 122 HIS A N 1
ATOM 975 C CA . HIS A 1 122 ? -16.998 19.571 25.725 1.00 45.59 122 HIS A CA 1
ATOM 976 C C . HIS A 1 122 ? -17.143 18.381 26.670 1.00 45.59 122 HIS A C 1
ATOM 978 O O . HIS A 1 122 ? -17.870 17.433 26.391 1.00 45.59 122 HIS A O 1
ATOM 984 N N . CYS A 1 123 ? -16.456 18.458 27.809 1.00 44.72 123 CYS A N 1
ATOM 985 C CA . CYS A 1 123 ? -16.923 17.778 29.010 1.00 44.72 123 CYS A CA 1
ATOM 986 C C . CYS A 1 123 ? -17.851 18.750 29.743 1.00 44.72 123 CYS A C 1
ATOM 988 O O . CYS A 1 123 ? -17.436 19.853 30.105 1.00 44.72 123 CYS A O 1
ATOM 990 N N . LYS A 1 124 ? -19.119 18.354 29.868 1.00 42.34 124 LYS A N 1
ATOM 991 C CA . LYS A 1 124 ? -20.039 18.869 30.884 1.00 42.34 124 LYS A CA 1
ATOM 992 C C . LYS A 1 124 ? -19.776 18.156 32.201 1.00 42.34 124 LYS A C 1
ATOM 994 O O . LYS A 1 124 ? -19.404 16.964 32.131 1.00 42.34 124 LYS A O 1
#

Radius of gyration: 17.86 Å; Cα contacts (8 Å, |Δi|>4): 119; chains: 1; bounding box: 53×30×52 Å

Mean predicted aligned error: 10.54 Å

Nearest PDB structures (foldseek):
  5dkb-assembly1_B  TM=3.622E-01  e=9.218E+00  Homo sapiens

Secondary structure (DSSP, 8-state):
-HHHHHHHHHHTT-EEE----TTS---PPTTEEE-TT-TT-B-PPP-TTT-HHHIIIIIHHHHHHHHHHHTT--HHHHHHHHHHHHHHHHHHHTT-HHHHHHHHHHHHHHHHTS----------

Foldseek 3Di:
DVVLLVVQCVLLVKDFDCDPDVPDPDNDPRGFIDHPVDNPDGDDRPPQQQDPVSCVVRPLVSQLVVCCVVVVDDSVVSCVVLVVLLVVQPVVVPPRSSNSSSVSVVVVVVVVVPPPPDDPPDDD

Sequence (124 aa):
MEELKAKIAERCGFRQERLVIPLVGIDRPDGSWVSPENDYNELELPDFTASFDACFEYIVPKWIDIIMVEQECSSDFAYAIMFKKWLQELELNIPHVALALCRAVEKLIDGENAPTSKIPTHCK